Protein AF-A0A7W0EMK5-F1 (afdb_monomer_lite)

Radius of gyration: 26.64 Å; chains: 1; bounding box: 62×34×76 Å

Sequence (129 aa):
MHQTPATTQVISRSYLSGLVIKCGLLFAGGLILTGLILYFTSHQPLGPSYQESFSRLSQFKEELLTKSIIIYCLLTTMILVGVIFITMIYSHRVVGPLVGIKRVVKAIASGDLSQKARLRKKDAIKPMA

pLDDT: mean 70.45, std 12.2, range [38.62, 90.44]

Secondary structure (DSSP, 8-state):
----------S-HHHHHHHHHHHHHHHHHHHHHHHHHHHHHT-PPPPS-HHHHHHHHHHHHHHHHHHHHHHHHHHHHHHHHHHHHHHHHHHHHHHHHHHHHHHHHHHHHTT---------TT-TTGGG-

Foldseek 3Di:
DDDDPDDPPQFDPVLVVVLVVQLVVLVVVLVVVLVVLCVVVVPDDQDDDDVVNVVVVVVCVVVVVVSVVVSVVVSVVSSVVSVVVSCVVSVVLAVVLVVLVVVQVVCVVVVNPVDDRDDDPSRRRVVVD

Structure (mmCIF, N/CA/C/O backbone):
data_AF-A0A7W0EMK5-F1
#
_entry.id   AF-A0A7W0EMK5-F1
#
loop_
_atom_site.group_PDB
_atom_site.id
_atom_site.type_symbol
_atom_site.label_atom_id
_atom_site.label_alt_id
_atom_site.label_comp_id
_atom_site.label_asym_id
_atom_site.label_entity_id
_atom_site.label_seq_id
_atom_site.pdbx_PDB_ins_code
_atom_site.Cartn_x
_atom_site.Cartn_y
_atom_site.Cartn_z
_atom_site.occupancy
_atom_site.B_iso_or_equiv
_atom_site.auth_seq_id
_atom_site.auth_comp_id
_atom_site.auth_asym_id
_atom_site.auth_atom_id
_atom_site.pdbx_PDB_model_num
ATOM 1 N N . MET A 1 1 ? -3.618 26.343 34.088 1.00 38.62 1 MET A N 1
ATOM 2 C CA . MET A 1 1 ? -3.844 24.881 34.040 1.00 38.62 1 MET A CA 1
ATOM 3 C C . MET A 1 1 ? -4.200 24.533 32.597 1.00 38.62 1 MET A C 1
ATOM 5 O O . MET A 1 1 ? -5.332 24.731 32.184 1.00 38.62 1 MET A O 1
ATOM 9 N N . HIS A 1 2 ? -3.192 24.206 31.783 1.00 40.41 2 HIS A N 1
ATOM 10 C CA . HIS A 1 2 ? -3.325 24.027 30.332 1.00 40.41 2 HIS A CA 1
ATOM 11 C C . HIS A 1 2 ? -3.953 22.656 30.045 1.00 40.41 2 HIS A C 1
ATOM 13 O O . HIS A 1 2 ? -3.288 21.634 30.184 1.00 40.41 2 HIS A O 1
ATOM 19 N N . GLN A 1 3 ? -5.235 22.624 29.678 1.00 43.66 3 GLN A N 1
ATOM 20 C CA . GLN A 1 3 ? -5.859 21.427 29.119 1.00 43.66 3 GLN A CA 1
ATOM 21 C C . GLN A 1 3 ? -5.438 21.325 27.651 1.00 43.66 3 GLN A C 1
ATOM 23 O O . GLN A 1 3 ? -5.841 22.132 26.815 1.00 43.66 3 GLN A O 1
ATOM 28 N N . THR A 1 4 ? -4.563 20.373 27.345 1.00 46.06 4 THR A N 1
ATOM 29 C CA . THR A 1 4 ? -4.241 19.990 25.971 1.00 46.06 4 THR A CA 1
ATOM 30 C C . THR A 1 4 ? -5.455 19.281 25.358 1.00 46.06 4 THR A C 1
ATOM 32 O O . THR A 1 4 ? -6.003 18.371 25.983 1.00 46.06 4 THR A O 1
ATOM 35 N N . PRO A 1 5 ? -5.918 19.674 24.157 1.00 45.03 5 PRO A N 1
ATOM 36 C CA . PRO A 1 5 ? -7.063 19.034 23.524 1.00 45.03 5 PRO A CA 1
ATOM 37 C C . PRO A 1 5 ? -6.708 17.584 23.183 1.00 45.03 5 PRO A C 1
ATOM 39 O O . PRO A 1 5 ? -5.796 17.316 22.396 1.00 45.03 5 PRO A O 1
ATOM 42 N N . ALA A 1 6 ? -7.420 16.642 23.802 1.00 46.69 6 ALA A N 1
ATOM 43 C CA . ALA A 1 6 ? -7.307 15.223 23.510 1.00 46.69 6 ALA A CA 1
ATOM 44 C C . ALA A 1 6 ? -7.736 14.990 22.056 1.00 46.69 6 ALA A C 1
ATOM 46 O O . ALA A 1 6 ? -8.912 15.074 21.709 1.00 46.69 6 ALA A O 1
ATOM 47 N N . THR A 1 7 ? -6.763 14.736 21.188 1.00 49.69 7 THR A N 1
ATOM 48 C CA . THR A 1 7 ? -7.007 14.370 19.796 1.00 49.69 7 THR A CA 1
ATOM 49 C C . THR A 1 7 ? -7.667 12.995 19.773 1.00 49.69 7 THR A C 1
ATOM 51 O O . THR A 1 7 ? -7.038 11.970 20.030 1.00 49.69 7 THR A O 1
ATOM 54 N N . THR A 1 8 ? -8.966 12.975 19.493 1.00 50.78 8 THR A N 1
ATOM 55 C CA . THR A 1 8 ? -9.819 11.785 19.415 1.00 50.78 8 THR A CA 1
ATOM 56 C C . THR A 1 8 ? -9.412 10.922 18.211 1.00 50.78 8 THR A C 1
ATOM 58 O O . THR A 1 8 ? -10.047 10.933 17.160 1.00 50.78 8 THR A O 1
ATOM 61 N N . GLN A 1 9 ? -8.302 10.184 18.314 1.00 54.47 9 GLN A N 1
ATOM 62 C CA . GLN A 1 9 ? -7.873 9.243 17.275 1.00 54.47 9 GLN A CA 1
ATOM 63 C C . GLN A 1 9 ? -8.662 7.931 17.383 1.00 54.47 9 GLN A C 1
ATOM 65 O O . GLN A 1 9 ? -8.276 6.994 18.074 1.00 54.47 9 GLN A O 1
ATOM 70 N N . VAL A 1 10 ? -9.774 7.875 16.648 1.00 59.19 10 VAL A N 1
ATOM 71 C CA . VAL A 1 10 ? -10.688 6.720 16.519 1.00 59.19 10 VAL A CA 1
ATOM 72 C C . VAL A 1 10 ? -10.035 5.519 15.807 1.00 59.19 10 VAL A C 1
ATOM 74 O O . VAL A 1 10 ? -10.437 4.373 15.999 1.00 59.19 10 VAL A O 1
ATOM 77 N N . ILE A 1 11 ? -9.001 5.760 14.994 1.00 60.72 11 ILE A N 1
ATOM 78 C CA . ILE A 1 11 ? -8.306 4.738 14.200 1.00 60.72 11 ILE A CA 1
ATOM 79 C C . ILE A 1 11 ? -6.905 4.519 14.776 1.00 60.72 11 ILE A C 1
ATOM 81 O O . ILE A 1 11 ? -6.112 5.453 14.879 1.00 60.72 11 ILE A O 1
ATOM 85 N N . SER A 1 12 ? -6.578 3.274 15.133 1.00 61.69 12 SER A N 1
ATOM 86 C CA . SER A 1 12 ? -5.279 2.942 15.732 1.00 61.69 12 SER A CA 1
ATOM 87 C C . SER A 1 12 ? -4.092 3.246 14.796 1.00 61.69 12 SER A C 1
ATOM 89 O O . SER A 1 12 ? -4.042 2.803 13.649 1.00 61.69 12 SER A O 1
ATOM 91 N N . ARG A 1 13 ? -3.067 3.953 15.297 1.00 58.53 13 ARG A N 1
ATOM 92 C CA . ARG A 1 13 ? -1.836 4.271 14.536 1.00 58.53 13 ARG A CA 1
ATOM 93 C C . ARG A 1 13 ? -1.115 3.036 13.981 1.00 58.53 13 ARG A C 1
ATOM 95 O O . ARG A 1 13 ? -0.530 3.110 12.906 1.00 58.53 13 ARG A O 1
ATOM 102 N N . SER A 1 14 ? -1.191 1.903 14.680 1.00 62.56 14 SER A N 1
ATOM 103 C CA . SER A 1 14 ? -0.624 0.618 14.235 1.00 62.56 14 SER A CA 1
ATOM 104 C C . SER A 1 14 ? -1.316 0.063 12.978 1.00 62.56 14 SER A C 1
ATOM 106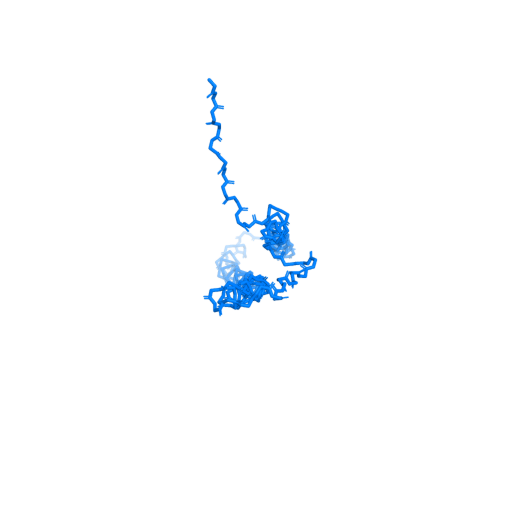 O O . SER A 1 14 ? -0.696 -0.628 12.170 1.00 62.56 14 SER A O 1
ATOM 108 N N . TYR A 1 15 ? -2.592 0.400 12.774 1.00 64.94 15 TYR A N 1
ATOM 109 C CA . TYR A 1 15 ? -3.337 0.033 11.575 1.00 64.94 15 TYR A CA 1
ATOM 110 C C . TYR A 1 15 ? -2.923 0.882 10.370 1.00 64.94 15 TYR A C 1
ATOM 112 O O . TYR A 1 15 ? -2.694 0.347 9.282 1.00 64.94 15 TYR A O 1
ATOM 120 N N . LEU A 1 16 ? -2.771 2.192 10.589 1.00 64.94 16 LEU A N 1
ATOM 121 C CA . LEU A 1 16 ? -2.331 3.133 9.564 1.00 64.94 16 LEU A CA 1
ATOM 122 C C . LEU A 1 16 ? -0.891 2.837 9.123 1.00 64.94 16 LEU A C 1
ATOM 124 O O . LEU A 1 16 ? -0.620 2.776 7.929 1.00 64.94 16 LEU A O 1
ATOM 128 N N . SER A 1 17 ? 0.019 2.562 10.066 1.00 66.06 17 SER A N 1
ATOM 129 C CA . SER A 1 17 ? 1.404 2.209 9.734 1.00 66.06 17 SER A CA 1
ATOM 130 C C . SER A 1 17 ? 1.489 0.902 8.944 1.00 66.06 17 SER A C 1
ATOM 132 O O . SER A 1 17 ? 2.209 0.838 7.954 1.00 66.06 17 SER A O 1
ATOM 134 N N . GLY A 1 18 ? 0.693 -0.116 9.290 1.00 72.38 18 GLY A N 1
ATOM 135 C CA . GLY A 1 18 ? 0.629 -1.361 8.521 1.00 72.38 18 GLY A CA 1
ATOM 136 C C . GLY A 1 18 ? 0.076 -1.190 7.099 1.00 72.38 18 GLY A C 1
ATOM 137 O O . GLY A 1 18 ? 0.488 -1.923 6.201 1.00 72.38 18 GLY A O 1
ATOM 138 N N . LEU A 1 19 ? -0.849 -0.245 6.884 1.00 72.00 19 LEU A N 1
ATOM 139 C CA . LEU A 1 19 ? -1.346 0.114 5.550 1.00 72.00 19 LEU A CA 1
ATOM 140 C C . LEU A 1 19 ? -0.252 0.799 4.730 1.00 72.00 19 LEU A C 1
ATOM 142 O O . LEU A 1 19 ? 0.063 0.356 3.630 1.00 72.00 19 LEU A O 1
ATOM 146 N N . VAL A 1 20 ? 0.348 1.848 5.299 1.00 75.44 20 VAL A N 1
ATOM 147 C CA . VAL A 1 20 ? 1.381 2.656 4.642 1.00 75.44 20 VAL A CA 1
ATOM 148 C C . VAL A 1 20 ? 2.589 1.800 4.273 1.00 75.44 20 VAL A C 1
ATOM 150 O O . VAL A 1 20 ? 3.068 1.898 3.149 1.00 75.44 20 VAL A O 1
ATOM 153 N N . ILE A 1 21 ? 3.028 0.901 5.161 1.00 79.75 21 ILE A N 1
ATOM 154 C CA . ILE A 1 21 ? 4.142 -0.014 4.880 1.00 79.75 21 ILE A CA 1
ATOM 155 C C . ILE A 1 21 ? 3.813 -0.926 3.696 1.00 79.75 21 ILE A C 1
ATOM 157 O O . ILE A 1 21 ? 4.638 -1.056 2.802 1.00 79.75 21 ILE A O 1
ATOM 161 N N . LYS A 1 22 ? 2.617 -1.530 3.639 1.00 79.25 22 LYS A N 1
ATOM 162 C CA . LYS A 1 22 ? 2.233 -2.419 2.526 1.00 79.25 22 LYS A CA 1
ATOM 163 C C . LYS A 1 22 ? 2.083 -1.674 1.205 1.00 79.25 22 LYS A C 1
ATOM 165 O O . LYS A 1 22 ? 2.536 -2.184 0.187 1.00 79.25 22 LYS A O 1
ATOM 170 N N . CYS A 1 23 ? 1.488 -0.480 1.220 1.00 78.69 23 CYS A N 1
ATOM 171 C CA . CYS A 1 23 ? 1.414 0.377 0.036 1.00 78.69 23 CYS A CA 1
ATOM 172 C C . CYS A 1 23 ? 2.817 0.774 -0.441 1.00 78.69 23 CYS A C 1
ATOM 174 O O . CYS A 1 23 ? 3.108 0.668 -1.628 1.00 78.69 23 CYS A O 1
ATOM 176 N N . GLY A 1 24 ? 3.699 1.161 0.485 1.00 81.19 24 GLY A N 1
ATOM 177 C CA . GLY A 1 24 ? 5.091 1.490 0.187 1.00 81.19 24 GLY A CA 1
ATOM 178 C C . GLY A 1 24 ? 5.863 0.304 -0.390 1.00 81.19 24 GLY A C 1
ATOM 179 O O . GLY A 1 24 ? 6.572 0.465 -1.374 1.00 81.19 24 GLY A O 1
ATOM 180 N N . LEU A 1 25 ? 5.672 -0.900 0.157 1.00 84.38 25 LEU A N 1
ATOM 181 C CA . LEU A 1 25 ? 6.292 -2.132 -0.343 1.00 84.38 25 LEU A CA 1
ATOM 182 C C . LEU A 1 25 ? 5.808 -2.491 -1.750 1.00 84.38 25 LEU A C 1
ATOM 184 O O . LEU A 1 25 ? 6.611 -2.880 -2.593 1.00 84.38 25 LEU A O 1
ATOM 188 N N . LEU A 1 26 ? 4.510 -2.327 -2.015 1.00 83.50 26 LEU A N 1
ATOM 189 C CA . LEU A 1 26 ? 3.932 -2.561 -3.336 1.00 83.50 26 LEU A CA 1
ATOM 190 C C . LEU A 1 26 ? 4.488 -1.570 -4.366 1.00 83.50 26 LEU A C 1
ATOM 192 O O . LEU A 1 26 ? 4.857 -1.965 -5.470 1.00 83.50 26 LEU A O 1
ATOM 196 N N . PHE A 1 27 ? 4.617 -0.301 -3.977 1.00 81.25 27 PHE A N 1
ATOM 197 C CA . PHE A 1 27 ? 5.189 0.743 -4.821 1.00 81.25 27 PHE A CA 1
ATOM 198 C C . PHE A 1 27 ? 6.684 0.516 -5.094 1.00 81.25 27 PHE A C 1
ATOM 200 O O . PHE A 1 27 ? 7.125 0.582 -6.240 1.00 81.25 27 PHE A O 1
ATOM 207 N N . ALA A 1 28 ? 7.457 0.174 -4.059 1.00 85.38 28 ALA A N 1
ATOM 208 C CA . ALA A 1 28 ? 8.873 -0.162 -4.182 1.00 85.38 28 ALA A CA 1
ATOM 209 C C . ALA A 1 28 ? 9.090 -1.397 -5.072 1.00 85.38 28 ALA A C 1
ATOM 211 O O . ALA A 1 28 ? 9.961 -1.381 -5.939 1.00 85.38 28 ALA A O 1
ATOM 212 N N . GLY A 1 29 ? 8.262 -2.436 -4.917 1.00 84.75 29 GLY A N 1
ATOM 213 C CA . GLY A 1 29 ? 8.294 -3.623 -5.771 1.00 84.75 29 GLY A CA 1
ATOM 214 C C . GLY A 1 29 ? 8.025 -3.295 -7.241 1.00 84.75 29 GLY A C 1
ATOM 215 O O . GLY A 1 29 ? 8.760 -3.754 -8.111 1.00 84.75 29 GLY A O 1
ATOM 216 N N . GLY A 1 30 ? 7.034 -2.440 -7.517 1.00 82.00 30 GLY A N 1
ATOM 217 C CA . GLY A 1 30 ? 6.747 -1.964 -8.872 1.00 82.00 30 GLY A CA 1
ATOM 218 C C . GLY A 1 30 ? 7.910 -1.183 -9.496 1.00 82.00 30 GLY A C 1
ATOM 219 O O . GLY A 1 30 ? 8.270 -1.428 -10.648 1.00 82.00 30 GLY A O 1
ATOM 220 N N . LEU A 1 31 ? 8.548 -0.288 -8.733 1.00 81.62 31 LEU A N 1
ATOM 221 C CA . LEU A 1 31 ? 9.723 0.464 -9.192 1.00 81.62 31 LEU A CA 1
ATOM 222 C C . LEU A 1 31 ? 10.902 -0.454 -9.527 1.00 81.62 31 LEU A C 1
ATOM 224 O O . LEU A 1 31 ? 11.494 -0.322 -10.596 1.00 81.62 31 LEU A O 1
ATOM 228 N N . ILE A 1 32 ? 11.212 -1.405 -8.642 1.00 85.81 32 ILE A N 1
ATOM 229 C CA . ILE A 1 32 ? 12.299 -2.372 -8.848 1.00 85.81 32 ILE A CA 1
ATOM 230 C C . ILE A 1 32 ? 12.025 -3.224 -10.089 1.00 85.81 32 ILE A C 1
ATOM 232 O O . ILE A 1 32 ? 12.908 -3.381 -10.930 1.00 85.81 32 ILE A O 1
ATOM 236 N N . LEU A 1 33 ? 10.797 -3.728 -10.235 1.00 83.06 33 LEU A N 1
ATOM 237 C CA . LEU A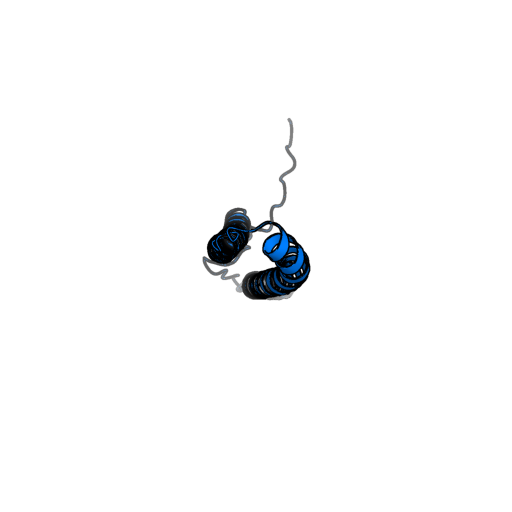 1 33 ? 10.399 -4.536 -11.385 1.00 83.06 33 LEU A CA 1
ATOM 238 C C . LEU A 1 33 ? 10.532 -3.749 -12.696 1.00 83.06 33 LEU A C 1
ATOM 240 O O . LEU A 1 33 ? 11.083 -4.256 -13.668 1.00 83.06 33 LEU A O 1
ATOM 244 N N . THR A 1 34 ? 10.090 -2.490 -12.707 1.00 75.31 34 THR A N 1
ATOM 245 C CA . THR A 1 34 ? 10.198 -1.606 -13.879 1.00 75.31 34 THR A CA 1
ATOM 246 C C . THR A 1 34 ? 11.655 -1.335 -14.243 1.00 75.31 34 THR A C 1
ATOM 248 O O . THR A 1 34 ? 12.029 -1.444 -15.409 1.00 75.31 34 THR A O 1
ATOM 251 N N . GLY A 1 35 ? 12.492 -1.031 -13.246 1.00 78.12 35 GLY A N 1
ATOM 252 C CA . GLY A 1 35 ? 13.926 -0.820 -13.439 1.00 78.12 35 GLY A CA 1
ATOM 253 C C . GLY A 1 35 ? 14.631 -2.059 -13.992 1.00 78.12 35 GLY A C 1
ATOM 254 O O . GLY A 1 35 ? 15.434 -1.942 -14.913 1.00 78.12 35 GLY A O 1
ATOM 255 N N . LEU A 1 36 ? 14.279 -3.251 -13.498 1.00 82.50 36 LEU A N 1
ATOM 256 C CA . LEU A 1 36 ? 14.783 -4.529 -14.010 1.00 82.50 36 LEU A CA 1
ATOM 257 C C . LEU A 1 36 ? 14.387 -4.756 -15.469 1.00 82.50 36 LEU A C 1
ATOM 259 O O . LEU A 1 36 ? 15.243 -5.080 -16.290 1.00 82.50 36 LEU A O 1
ATOM 263 N N . ILE A 1 37 ? 13.112 -4.563 -15.813 1.00 78.88 37 ILE A N 1
ATOM 264 C CA . ILE A 1 37 ? 12.639 -4.769 -17.187 1.00 78.88 37 ILE A CA 1
ATOM 265 C C . ILE A 1 37 ? 13.332 -3.795 -18.152 1.00 78.88 37 ILE A C 1
ATOM 267 O O . ILE A 1 37 ? 13.749 -4.205 -19.239 1.00 78.88 37 ILE A O 1
ATOM 271 N N . LEU A 1 38 ? 13.514 -2.531 -17.753 1.00 73.88 38 LEU A N 1
ATOM 272 C CA . LEU A 1 38 ? 14.275 -1.556 -18.538 1.00 73.88 38 LEU A CA 1
ATOM 273 C C . LEU A 1 38 ? 15.741 -1.965 -18.691 1.00 73.88 38 LEU A C 1
ATOM 275 O O . LEU A 1 38 ? 16.258 -1.939 -19.804 1.00 73.88 38 LEU A O 1
ATOM 279 N N . TYR A 1 39 ? 16.394 -2.396 -17.611 1.00 77.06 39 TYR A N 1
ATOM 280 C CA . TYR A 1 39 ? 17.785 -2.846 -17.643 1.00 77.06 39 TYR A CA 1
ATOM 281 C C . TYR A 1 39 ? 17.999 -4.013 -18.618 1.00 77.06 39 TYR A C 1
ATOM 283 O O . TYR A 1 39 ? 18.914 -3.968 -19.441 1.00 77.06 39 TYR A O 1
ATOM 291 N N . PHE A 1 40 ? 17.127 -5.026 -18.576 1.00 76.81 40 PHE A N 1
ATOM 292 C CA . PHE A 1 40 ? 17.192 -6.161 -19.501 1.00 76.81 40 PHE A CA 1
ATOM 293 C C . PHE A 1 40 ? 16.874 -5.763 -20.944 1.00 76.81 40 PHE A C 1
ATOM 295 O O . PHE A 1 40 ? 17.494 -6.274 -21.873 1.00 76.81 40 PHE A O 1
ATOM 302 N N . THR A 1 41 ? 15.940 -4.833 -21.146 1.00 70.00 41 THR A N 1
ATOM 303 C CA . THR A 1 41 ? 15.582 -4.353 -22.490 1.00 70.00 41 THR A CA 1
ATOM 304 C C . THR A 1 41 ? 16.691 -3.494 -23.101 1.00 70.00 41 THR A C 1
ATOM 306 O O . THR A 1 41 ? 16.874 -3.508 -24.315 1.00 70.00 41 THR A O 1
ATOM 309 N N . SER A 1 42 ? 17.465 -2.776 -22.281 1.00 67.56 42 SER A N 1
ATOM 310 C CA . SER A 1 42 ? 18.486 -1.836 -22.756 1.00 67.56 42 SER A CA 1
ATOM 311 C C . SER A 1 42 ? 19.799 -2.489 -23.212 1.00 67.56 42 SER A C 1
ATOM 313 O O . SER A 1 42 ? 20.670 -1.790 -23.721 1.00 67.56 42 SER A O 1
ATOM 315 N N . HIS A 1 43 ? 19.963 -3.804 -23.049 1.00 58.38 43 HIS A N 1
ATOM 316 C CA . HIS A 1 43 ? 21.217 -4.526 -23.303 1.00 58.38 43 HIS A CA 1
ATOM 317 C C . HIS A 1 43 ? 21.442 -4.936 -24.774 1.00 58.38 43 HIS A C 1
ATOM 319 O O . HIS A 1 43 ? 22.114 -5.931 -25.044 1.00 58.38 43 HIS A O 1
ATOM 325 N N . GLN A 1 44 ? 20.891 -4.198 -25.743 1.00 55.97 44 GLN A N 1
ATOM 326 C CA . GLN A 1 44 ? 21.157 -4.467 -27.160 1.00 55.97 44 GLN A CA 1
ATOM 327 C C . GLN A 1 44 ? 22.330 -3.610 -27.666 1.00 55.97 44 GLN A C 1
ATOM 329 O O . GLN A 1 44 ? 22.255 -2.382 -27.585 1.00 55.97 44 GLN A O 1
ATOM 334 N N . PRO A 1 45 ? 23.420 -4.222 -28.170 1.00 55.50 45 PRO A N 1
ATOM 335 C CA . PRO A 1 45 ? 24.589 -3.489 -28.640 1.00 55.50 45 PRO A CA 1
ATOM 336 C C . PRO A 1 45 ? 24.233 -2.633 -29.863 1.00 55.50 45 PRO A C 1
ATOM 338 O O . PRO A 1 45 ? 23.686 -3.130 -30.848 1.00 55.50 45 PRO A O 1
ATOM 341 N N . LEU A 1 46 ? 24.557 -1.339 -29.796 1.00 51.75 46 LEU A N 1
ATOM 342 C CA . LEU A 1 46 ? 24.476 -0.423 -30.933 1.00 51.75 46 LEU A CA 1
ATOM 343 C C . LEU A 1 46 ? 25.492 -0.893 -31.988 1.00 51.75 46 LEU A C 1
ATOM 345 O O . LEU A 1 46 ? 26.681 -1.013 -31.695 1.00 51.75 46 LEU A O 1
ATOM 349 N N . GLY A 1 47 ? 25.005 -1.252 -33.177 1.00 51.69 47 GLY A N 1
ATOM 350 C CA . GLY A 1 47 ? 25.804 -1.872 -34.236 1.00 51.69 47 GLY A CA 1
ATOM 351 C C . GLY A 1 47 ? 26.961 -0.995 -34.751 1.00 51.69 47 GLY A C 1
ATOM 352 O O . GLY A 1 47 ? 26.969 0.217 -34.547 1.00 51.69 47 GLY A O 1
ATOM 353 N N . PRO A 1 48 ? 27.942 -1.591 -35.452 1.00 57.03 48 PRO A N 1
ATOM 354 C CA . PRO A 1 48 ? 29.231 -0.964 -35.764 1.00 57.03 48 PRO A CA 1
ATOM 355 C C . PRO A 1 48 ? 29.203 0.121 -36.860 1.00 57.03 48 PRO A C 1
ATOM 357 O O . PRO A 1 48 ? 30.259 0.655 -37.193 1.00 57.03 48 PRO A O 1
ATOM 360 N N . SER A 1 49 ? 28.047 0.465 -37.448 1.00 57.16 49 SER A N 1
ATOM 361 C CA . SER A 1 49 ? 27.970 1.349 -38.623 1.00 57.16 49 SER A CA 1
ATOM 362 C C . SER A 1 49 ? 26.945 2.495 -38.477 1.00 57.16 49 SER A C 1
ATOM 364 O O . SER A 1 49 ? 25.838 2.330 -37.957 1.00 57.16 49 SER A O 1
ATOM 366 N N . TYR A 1 50 ? 27.315 3.698 -38.941 1.00 55.50 50 TYR A N 1
ATOM 367 C CA . TYR A 1 50 ? 26.551 4.950 -38.755 1.00 55.50 50 TYR A CA 1
ATOM 368 C C . TYR A 1 50 ? 25.235 5.004 -39.566 1.00 55.50 50 TYR A C 1
ATOM 370 O O . TYR A 1 50 ? 24.256 5.599 -39.118 1.00 55.50 50 TYR A O 1
ATOM 378 N N . GLN A 1 51 ? 25.183 4.364 -40.743 1.00 54.41 51 GLN A N 1
ATOM 379 C CA . GLN A 1 51 ? 23.987 4.328 -41.605 1.00 54.41 51 GLN A CA 1
ATOM 380 C C . GLN A 1 51 ? 22.941 3.301 -41.140 1.00 54.41 51 GLN A C 1
ATOM 382 O O . GLN A 1 51 ? 21.740 3.589 -41.167 1.00 54.41 51 GLN A O 1
ATOM 387 N N . GLU A 1 52 ? 23.371 2.137 -40.639 1.00 57.91 52 GLU A N 1
ATOM 388 C CA . GLU A 1 52 ? 22.459 1.192 -39.979 1.00 57.91 52 GLU A CA 1
ATOM 389 C C . GLU A 1 52 ? 21.966 1.759 -38.648 1.00 57.91 52 GLU A C 1
ATOM 391 O O . GLU A 1 52 ? 20.814 1.552 -38.286 1.00 57.91 52 GLU A O 1
ATOM 396 N N . SER A 1 53 ? 22.787 2.552 -37.955 1.00 56.59 53 SER A N 1
ATOM 397 C CA . SER A 1 53 ? 22.381 3.223 -36.720 1.00 56.59 53 SER A CA 1
ATOM 398 C C . SER A 1 53 ? 21.234 4.211 -36.939 1.00 56.59 53 SER A C 1
ATOM 400 O O . SER A 1 53 ? 20.332 4.237 -36.117 1.00 56.59 53 SER A O 1
ATOM 402 N N . PHE A 1 54 ? 21.199 4.978 -38.037 1.00 61.59 54 PHE A N 1
ATOM 403 C CA . PHE A 1 54 ? 20.138 5.976 -38.273 1.00 61.59 54 PHE A CA 1
ATOM 404 C C . PHE A 1 54 ? 18.778 5.348 -38.629 1.00 61.59 54 PHE A C 1
ATOM 406 O O . PHE A 1 54 ? 17.740 5.781 -38.130 1.00 61.59 54 PHE A O 1
ATOM 413 N N . SER A 1 55 ? 18.784 4.293 -39.449 1.00 59.41 55 SER A N 1
ATOM 414 C CA . SER A 1 55 ? 17.581 3.519 -39.802 1.00 59.41 55 SER A CA 1
ATOM 415 C C . SER A 1 55 ? 17.100 2.629 -38.650 1.00 59.41 55 SER A C 1
ATOM 417 O O . SER A 1 55 ? 15.897 2.490 -38.431 1.00 59.41 55 SER A O 1
ATOM 419 N N . ARG A 1 56 ? 18.024 2.102 -37.836 1.00 59.03 56 ARG A N 1
ATOM 420 C CA . ARG A 1 56 ? 17.693 1.453 -36.565 1.00 59.03 56 ARG A CA 1
ATOM 421 C C . ARG A 1 56 ? 17.188 2.452 -35.539 1.00 59.03 56 ARG A C 1
ATOM 423 O O . ARG A 1 56 ? 16.325 2.058 -34.781 1.00 59.03 56 ARG A O 1
ATOM 430 N N . LEU A 1 57 ? 17.650 3.707 -35.504 1.00 60.59 57 LEU A N 1
ATOM 431 C CA . LEU A 1 57 ? 17.229 4.713 -34.515 1.00 60.59 57 LEU A CA 1
ATOM 432 C C . LEU A 1 57 ? 15.751 5.093 -34.666 1.00 60.59 57 LEU A C 1
ATOM 434 O O . LEU A 1 57 ? 15.064 5.268 -33.660 1.00 60.59 57 LEU A O 1
ATOM 438 N N . SER A 1 58 ? 15.252 5.203 -35.903 1.00 62.88 58 SER A N 1
ATOM 439 C CA . SER A 1 58 ? 13.830 5.468 -36.155 1.00 62.88 58 SER A CA 1
ATOM 440 C C . SER A 1 58 ? 12.955 4.276 -35.750 1.00 62.88 58 SER A C 1
ATOM 442 O O . SER A 1 58 ? 11.965 4.472 -35.049 1.00 62.88 58 SER A O 1
ATOM 444 N N . GLN A 1 59 ? 13.369 3.046 -36.076 1.00 62.91 59 GLN A N 1
ATOM 445 C CA . GLN A 1 59 ? 12.693 1.820 -35.625 1.00 62.91 59 GLN A CA 1
ATOM 446 C C . GLN A 1 59 ? 12.822 1.587 -34.112 1.00 62.91 59 GLN A C 1
ATOM 448 O O . GLN A 1 59 ? 11.865 1.162 -33.473 1.00 62.91 59 GLN A O 1
ATOM 453 N N . PHE A 1 60 ? 13.962 1.930 -33.509 1.00 62.50 60 PHE A N 1
ATOM 454 C CA . PHE A 1 60 ? 14.195 1.858 -32.067 1.00 62.50 60 PHE A CA 1
ATOM 455 C C . PHE A 1 60 ? 13.281 2.811 -31.324 1.00 62.50 60 PHE A C 1
ATOM 457 O O . PHE A 1 60 ? 12.844 2.484 -30.232 1.00 62.50 60 PHE A O 1
ATOM 464 N N . LYS A 1 61 ? 13.000 3.993 -31.881 1.00 63.19 61 LYS A N 1
ATOM 465 C CA . LYS A 1 61 ? 12.096 4.953 -31.248 1.00 63.19 61 LYS A CA 1
ATOM 466 C C . LYS A 1 61 ? 10.685 4.388 -31.152 1.00 63.19 61 LYS A C 1
ATOM 468 O O . LYS A 1 61 ? 10.081 4.480 -30.088 1.00 63.19 61 LYS A O 1
ATOM 473 N N . GLU A 1 62 ? 10.188 3.776 -32.224 1.00 68.06 62 GLU A N 1
ATOM 474 C CA . GLU A 1 62 ? 8.874 3.130 -32.204 1.00 68.06 62 GLU A CA 1
ATOM 475 C C . GLU A 1 62 ? 8.868 1.879 -31.323 1.00 68.06 62 GLU A C 1
ATOM 477 O O . GLU A 1 62 ? 8.005 1.763 -30.457 1.00 68.06 62 GLU A O 1
ATOM 482 N N . GLU A 1 63 ? 9.871 1.002 -31.427 1.00 69.88 63 GLU A N 1
ATOM 483 C CA . GLU A 1 63 ? 9.970 -0.169 -30.551 1.00 69.88 63 GLU A CA 1
ATOM 484 C C . GLU A 1 63 ? 10.113 0.207 -29.072 1.00 69.88 63 GLU A C 1
ATOM 486 O O . GLU A 1 63 ? 9.495 -0.428 -28.217 1.00 69.88 63 GLU A O 1
ATOM 491 N N . LEU A 1 64 ? 10.899 1.234 -28.743 1.00 69.50 64 LEU A N 1
ATOM 492 C CA . LEU A 1 64 ? 11.041 1.735 -27.377 1.00 69.50 64 LEU A CA 1
ATOM 493 C C . LEU A 1 64 ? 9.734 2.330 -26.881 1.00 69.50 64 LEU A C 1
ATOM 495 O O . LEU A 1 64 ? 9.389 2.091 -25.726 1.00 69.50 64 LEU A O 1
ATOM 499 N N . LEU A 1 65 ? 8.999 3.073 -27.713 1.00 72.56 65 LEU A N 1
ATOM 500 C CA . LEU A 1 65 ? 7.690 3.600 -27.337 1.00 72.56 65 LEU A CA 1
ATOM 501 C C . LEU A 1 65 ? 6.706 2.460 -27.076 1.00 72.56 65 LEU A C 1
ATOM 503 O O . LEU A 1 65 ? 6.099 2.432 -26.010 1.00 72.56 65 LEU A O 1
ATOM 507 N N . THR A 1 66 ? 6.598 1.478 -27.972 1.00 73.81 66 THR A N 1
ATOM 508 C CA . THR A 1 66 ? 5.695 0.335 -27.790 1.00 73.81 66 THR A CA 1
ATOM 509 C C . THR A 1 66 ? 6.077 -0.497 -26.565 1.00 73.81 66 THR A C 1
ATOM 511 O O . THR A 1 66 ? 5.219 -0.794 -25.733 1.00 73.81 66 THR A O 1
ATOM 514 N N . LYS A 1 67 ? 7.363 -0.827 -26.388 1.00 74.38 67 LYS A N 1
ATOM 515 C CA . LYS A 1 67 ? 7.851 -1.567 -25.212 1.00 74.38 67 LYS A CA 1
ATOM 516 C C . LYS A 1 67 ? 7.636 -0.771 -23.926 1.00 74.38 67 LYS A C 1
ATOM 518 O O . LYS A 1 67 ? 7.155 -1.335 -22.949 1.00 74.38 67 LYS A O 1
ATOM 523 N N . SER A 1 68 ? 7.912 0.533 -23.929 1.00 77.38 68 SER A N 1
ATOM 524 C CA . SER A 1 68 ? 7.672 1.400 -22.769 1.00 77.38 68 SER A CA 1
ATOM 525 C C . SER A 1 68 ? 6.190 1.449 -22.419 1.00 77.38 68 SER A C 1
ATOM 527 O O . SER A 1 68 ? 5.845 1.277 -21.256 1.00 77.38 68 SER A O 1
ATOM 529 N N . ILE A 1 69 ? 5.303 1.606 -23.406 1.00 81.50 69 ILE A N 1
ATOM 530 C CA . ILE A 1 69 ? 3.850 1.610 -23.190 1.00 81.50 69 ILE A CA 1
ATOM 531 C C . ILE A 1 69 ? 3.393 0.286 -22.573 1.00 81.50 69 ILE A C 1
ATOM 533 O O . ILE A 1 69 ? 2.625 0.307 -21.615 1.00 81.50 69 ILE A O 1
ATOM 537 N N . ILE A 1 70 ? 3.887 -0.858 -23.058 1.00 80.19 70 ILE A N 1
ATOM 538 C CA . ILE A 1 70 ? 3.548 -2.174 -22.495 1.00 80.19 70 ILE A CA 1
ATOM 539 C C . ILE A 1 70 ? 4.020 -2.286 -21.040 1.00 80.19 70 ILE A C 1
ATOM 541 O O 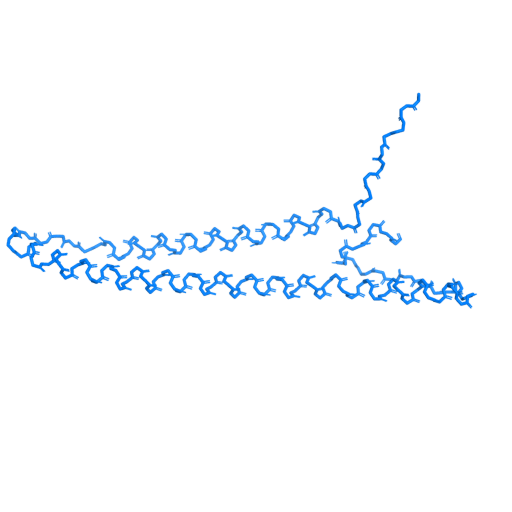. ILE A 1 70 ? 3.247 -2.707 -20.180 1.00 80.19 70 ILE A O 1
ATOM 545 N N . ILE A 1 71 ? 5.257 -1.873 -20.746 1.00 80.25 71 ILE A N 1
ATOM 546 C CA . ILE A 1 71 ? 5.822 -1.900 -19.388 1.00 80.25 71 ILE A CA 1
ATOM 547 C C . ILE A 1 71 ? 5.010 -1.002 -18.450 1.00 80.25 71 ILE A C 1
ATOM 549 O O . ILE A 1 71 ? 4.614 -1.440 -17.371 1.00 80.25 71 ILE A O 1
ATOM 553 N N . TYR A 1 72 ? 4.714 0.229 -18.873 1.00 81.31 72 TYR A N 1
ATOM 554 C CA . TYR A 1 72 ? 3.896 1.161 -18.102 1.00 81.31 72 TYR A CA 1
ATOM 555 C C . TYR A 1 72 ? 2.481 0.625 -17.891 1.00 81.31 72 TYR A C 1
ATOM 557 O O . TYR A 1 72 ? 1.979 0.670 -16.774 1.00 81.31 72 TYR A O 1
ATOM 565 N N . CYS A 1 73 ? 1.846 0.068 -18.921 1.00 82.50 73 CYS A N 1
ATOM 566 C CA . CYS A 1 73 ? 0.497 -0.477 -18.815 1.00 82.50 73 CYS A CA 1
ATOM 567 C C . CYS A 1 73 ? 0.443 -1.671 -17.849 1.00 82.50 73 CYS A C 1
ATOM 569 O O . CYS A 1 73 ? -0.458 -1.749 -17.009 1.00 82.50 73 CYS A O 1
ATOM 571 N N . LEU A 1 74 ? 1.429 -2.573 -17.919 1.00 81.31 74 LEU A N 1
ATOM 572 C CA . LEU A 1 74 ? 1.571 -3.701 -16.998 1.00 81.31 74 LEU A CA 1
ATOM 573 C C . LEU A 1 74 ? 1.752 -3.206 -15.556 1.00 81.31 74 LEU A C 1
ATOM 575 O O . LEU A 1 74 ? 1.053 -3.661 -14.649 1.00 81.31 74 LEU A O 1
ATOM 579 N N . LEU A 1 75 ? 2.652 -2.241 -15.355 1.00 80.56 75 LEU A N 1
ATOM 580 C CA . LEU A 1 75 ? 2.943 -1.662 -14.049 1.00 80.56 75 LEU A CA 1
ATOM 581 C C . LEU A 1 75 ? 1.711 -0.983 -13.450 1.00 80.56 75 LEU A C 1
ATOM 583 O O . LEU A 1 75 ? 1.333 -1.272 -12.315 1.00 80.56 75 LEU A O 1
ATOM 587 N N . THR A 1 76 ? 1.064 -0.107 -14.219 1.00 80.88 76 THR A N 1
ATOM 588 C CA . THR A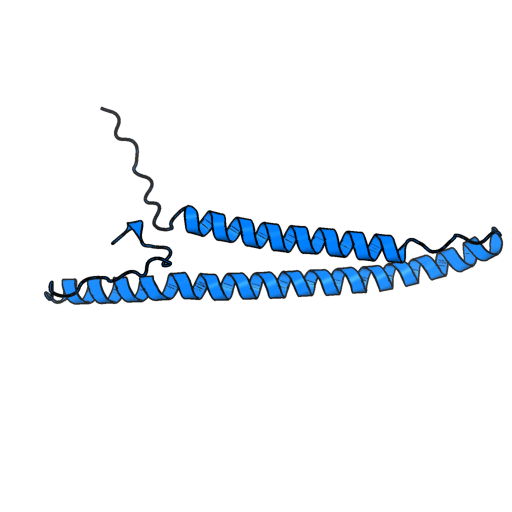 1 76 ? -0.142 0.602 -13.792 1.00 80.88 76 THR A CA 1
ATOM 589 C C . THR A 1 76 ? -1.228 -0.389 -13.409 1.00 80.88 76 THR A C 1
ATOM 591 O O . THR A 1 76 ? -1.807 -0.247 -12.338 1.00 80.88 76 THR A O 1
ATOM 594 N N . THR A 1 77 ? -1.452 -1.430 -14.214 1.00 83.19 77 THR A N 1
ATOM 595 C CA . THR A 1 77 ? -2.434 -2.481 -13.911 1.00 83.19 77 THR A CA 1
ATOM 596 C C . THR A 1 77 ? -2.098 -3.201 -12.604 1.00 83.19 77 THR A C 1
ATOM 598 O O . THR A 1 77 ? -2.970 -3.367 -11.751 1.00 83.19 77 THR A O 1
ATOM 601 N N . MET A 1 78 ? -0.833 -3.576 -12.398 1.00 82.00 78 MET A N 1
ATOM 602 C CA . MET A 1 78 ? -0.388 -4.258 -11.180 1.00 82.00 78 MET A CA 1
ATOM 603 C C . MET A 1 78 ? -0.587 -3.388 -9.929 1.00 82.00 78 MET A C 1
ATOM 605 O O . MET A 1 78 ? -1.072 -3.871 -8.903 1.00 82.00 78 MET A O 1
ATOM 609 N N . ILE A 1 79 ? -0.272 -2.091 -10.024 1.00 83.50 79 ILE A N 1
ATOM 610 C CA . ILE A 1 79 ? -0.498 -1.119 -8.948 1.00 83.50 79 ILE A CA 1
ATOM 611 C C . ILE A 1 79 ? -1.995 -0.981 -8.661 1.00 83.50 79 ILE A C 1
ATOM 613 O O . ILE A 1 79 ? -2.398 -1.035 -7.500 1.00 83.50 79 ILE A O 1
ATOM 617 N N . LEU A 1 80 ? -2.824 -0.847 -9.698 1.00 84.94 80 LEU A N 1
ATOM 618 C CA . LEU A 1 80 ? -4.272 -0.668 -9.569 1.00 84.94 80 LEU A CA 1
ATOM 619 C C . LEU A 1 80 ? -4.917 -1.861 -8.856 1.00 84.94 80 LEU A C 1
ATOM 621 O O . LEU A 1 80 ? -5.641 -1.682 -7.877 1.00 84.94 80 LEU A O 1
ATOM 625 N N . VAL A 1 81 ? -4.579 -3.082 -9.279 1.00 82.81 81 VAL A N 1
ATOM 626 C CA . VAL A 1 81 ? -5.032 -4.321 -8.628 1.00 82.81 81 VAL A CA 1
ATOM 627 C C . VAL A 1 81 ? -4.561 -4.374 -7.176 1.00 82.81 81 VAL A C 1
ATOM 629 O O . VAL A 1 81 ? -5.349 -4.678 -6.280 1.00 82.81 81 VAL A O 1
ATOM 632 N N . GLY A 1 82 ? -3.301 -4.019 -6.918 1.00 82.88 82 GLY A N 1
ATOM 633 C CA . GLY A 1 82 ? -2.741 -3.946 -5.572 1.00 82.88 82 GLY A CA 1
ATOM 634 C C . GLY A 1 82 ? -3.511 -3.003 -4.648 1.00 82.88 82 GLY A C 1
ATOM 635 O O . GLY A 1 82 ? -3.874 -3.375 -3.530 1.00 82.88 82 GLY A O 1
ATOM 636 N N . VAL A 1 83 ? -3.813 -1.796 -5.130 1.00 83.62 83 VAL A N 1
ATOM 637 C CA . VAL A 1 83 ? -4.586 -0.789 -4.393 1.00 83.62 83 VAL A CA 1
ATOM 638 C C . VAL A 1 83 ? -6.010 -1.276 -4.128 1.00 83.62 83 VAL A C 1
ATOM 640 O O . VAL A 1 83 ? -6.484 -1.167 -2.995 1.00 83.62 83 VAL A O 1
ATOM 643 N N . ILE A 1 84 ? -6.684 -1.866 -5.119 1.00 82.31 84 ILE A N 1
ATOM 644 C CA . ILE A 1 84 ? -8.028 -2.440 -4.945 1.00 82.31 84 ILE A CA 1
ATOM 645 C C . ILE A 1 84 ? -8.008 -3.534 -3.871 1.00 82.31 84 ILE A C 1
ATOM 647 O O . ILE A 1 84 ? -8.838 -3.542 -2.964 1.00 82.31 84 ILE A O 1
ATOM 651 N N . PHE A 1 85 ? -7.027 -4.434 -3.913 1.00 80.06 85 PHE A N 1
ATOM 652 C CA . PHE A 1 85 ? -6.946 -5.542 -2.966 1.00 80.06 85 PHE A CA 1
ATOM 653 C C . PHE A 1 85 ? -6.698 -5.058 -1.531 1.00 80.06 85 PHE A C 1
ATOM 655 O O . PHE A 1 85 ? -7.345 -5.504 -0.579 1.00 80.06 85 PHE A O 1
ATOM 662 N N . ILE A 1 86 ? -5.790 -4.091 -1.372 1.00 78.75 86 ILE A N 1
ATOM 663 C CA . ILE A 1 86 ? -5.503 -3.466 -0.080 1.00 78.75 86 ILE A CA 1
ATOM 664 C C . ILE A 1 86 ? -6.748 -2.748 0.447 1.00 78.75 86 ILE A C 1
ATOM 666 O O . ILE A 1 86 ? -7.148 -2.982 1.588 1.00 78.75 86 ILE A O 1
ATOM 670 N N . THR A 1 87 ? -7.387 -1.908 -0.368 1.00 78.38 87 THR A N 1
ATOM 671 C CA . THR A 1 87 ? -8.580 -1.152 0.042 1.00 78.38 87 THR A CA 1
ATOM 672 C C . THR A 1 87 ? -9.743 -2.071 0.397 1.00 78.38 87 THR A C 1
ATOM 674 O O . THR A 1 87 ? -10.388 -1.841 1.417 1.00 78.38 87 THR A O 1
ATOM 677 N N . MET A 1 88 ? -9.962 -3.159 -0.342 1.00 77.38 88 MET A N 1
ATOM 678 C CA . MET A 1 88 ? -10.990 -4.158 -0.039 1.00 77.38 88 MET A CA 1
ATOM 679 C C . MET A 1 88 ? -10.753 -4.825 1.324 1.00 77.38 88 MET A C 1
ATOM 681 O O . MET A 1 88 ? -11.643 -4.830 2.179 1.00 77.38 88 MET A O 1
ATOM 685 N N . ILE A 1 89 ? -9.541 -5.335 1.577 1.00 71.69 89 ILE A N 1
ATOM 686 C CA . ILE A 1 89 ? -9.202 -5.984 2.857 1.00 71.69 89 ILE A CA 1
ATOM 687 C C . ILE A 1 89 ? -9.355 -5.006 4.025 1.00 71.69 89 ILE A C 1
ATOM 689 O O . ILE A 1 89 ? -9.859 -5.371 5.092 1.00 71.69 89 ILE A O 1
ATOM 693 N N . TYR A 1 90 ? -8.900 -3.769 3.839 1.00 69.25 90 TYR A N 1
ATOM 694 C CA . TYR A 1 90 ? -8.939 -2.752 4.882 1.00 69.25 90 TYR A CA 1
ATOM 695 C C . TYR A 1 90 ? -10.367 -2.248 5.124 1.00 69.25 90 TYR A C 1
ATOM 697 O O . TYR A 1 90 ? -10.770 -2.107 6.277 1.00 69.25 90 TYR A O 1
ATOM 705 N N . SER A 1 91 ? -11.172 -2.073 4.077 1.00 72.44 91 SER A N 1
ATOM 706 C CA . SER A 1 91 ? -12.583 -1.690 4.193 1.00 72.44 91 SER A CA 1
ATOM 707 C C . SER A 1 91 ? -13.367 -2.713 5.023 1.00 72.44 91 SER A C 1
ATOM 709 O O . SER A 1 91 ? -13.990 -2.360 6.027 1.00 72.44 91 SER A O 1
ATOM 711 N N . HIS A 1 92 ? -13.226 -4.010 4.725 1.00 69.06 92 HIS A N 1
ATOM 712 C CA . HIS A 1 92 ? -13.908 -5.066 5.485 1.00 69.06 92 HIS A CA 1
ATOM 713 C C . HIS A 1 92 ? -13.506 -5.117 6.966 1.00 69.06 92 HIS A C 1
ATOM 715 O O . HIS A 1 92 ? -14.347 -5.387 7.827 1.00 69.06 92 HIS A O 1
ATOM 721 N N . ARG A 1 93 ? -12.238 -4.829 7.286 1.00 66.12 93 ARG A N 1
ATOM 722 C CA . ARG A 1 93 ? -11.740 -4.815 8.672 1.00 66.12 93 ARG A CA 1
ATOM 723 C C . ARG A 1 93 ? -12.192 -3.607 9.489 1.00 66.12 93 ARG A C 1
ATOM 725 O O . ARG A 1 93 ? -12.118 -3.664 10.714 1.00 66.12 93 ARG A O 1
ATOM 732 N N . VAL A 1 94 ? -12.659 -2.540 8.843 1.00 68.94 94 VAL A N 1
ATOM 733 C CA . VAL A 1 94 ? -13.217 -1.357 9.516 1.00 68.94 94 VAL A CA 1
ATOM 734 C C . VAL A 1 94 ? -14.732 -1.475 9.657 1.00 68.94 94 VAL A C 1
ATOM 736 O O . VAL A 1 94 ? -15.265 -1.204 10.729 1.00 68.94 94 VAL A O 1
ATOM 739 N N . VAL A 1 95 ? -15.434 -1.931 8.615 1.00 70.94 95 VAL A N 1
ATOM 740 C CA . VAL A 1 95 ? -16.907 -1.995 8.609 1.00 70.94 95 VAL A CA 1
ATOM 741 C C . VAL A 1 95 ? -17.446 -2.983 9.649 1.00 70.94 95 VAL A C 1
ATOM 743 O O . VAL A 1 95 ? -18.395 -2.662 10.363 1.00 70.94 95 VAL A O 1
ATOM 746 N N . GLY A 1 96 ? -16.827 -4.161 9.787 1.00 70.19 96 GLY A N 1
ATOM 747 C CA . GLY A 1 96 ? -17.244 -5.191 10.748 1.00 70.19 96 GLY A CA 1
ATOM 748 C C . GLY A 1 96 ? -17.375 -4.690 12.198 1.00 70.19 96 GLY A C 1
ATOM 749 O O . GLY A 1 96 ? -18.473 -4.750 12.761 1.00 70.19 96 GLY A O 1
ATOM 750 N N . PRO A 1 97 ? -16.301 -4.162 12.813 1.00 72.44 97 PRO A N 1
ATOM 751 C CA . PRO A 1 97 ? -16.358 -3.648 14.180 1.00 72.44 97 PRO A CA 1
ATOM 752 C C . PRO A 1 97 ? -17.284 -2.431 14.323 1.00 72.44 97 PRO A C 1
ATOM 754 O O . PRO A 1 97 ? -17.958 -2.314 15.345 1.00 72.44 97 PRO A O 1
ATOM 757 N N . LEU A 1 98 ? -17.395 -1.571 13.302 1.00 75.38 98 LEU A N 1
ATOM 758 C CA . LEU A 1 98 ? -18.294 -0.409 13.329 1.00 75.38 98 LEU A CA 1
ATOM 759 C C . LEU A 1 98 ? -19.770 -0.829 13.456 1.00 75.38 98 LEU A C 1
ATOM 761 O O . LEU A 1 98 ? -20.528 -0.266 14.246 1.00 75.38 98 LEU A O 1
ATOM 765 N N . VAL A 1 99 ? -20.172 -1.864 12.711 1.00 78.88 99 VAL A N 1
ATOM 766 C CA . VAL A 1 99 ? -21.521 -2.447 12.793 1.00 78.88 99 VAL A CA 1
ATOM 767 C C . VAL A 1 99 ? -21.746 -3.118 14.150 1.00 78.88 99 VAL A C 1
ATOM 769 O O . VAL A 1 99 ? -22.837 -3.008 14.711 1.00 78.88 99 VAL A O 1
ATOM 772 N N . GLY A 1 100 ? -20.719 -3.771 14.703 1.00 76.56 100 GLY A N 1
ATOM 773 C CA . GLY A 1 100 ? -20.759 -4.352 16.047 1.00 76.56 100 GLY A CA 1
ATOM 774 C C . GLY A 1 100 ? -21.017 -3.304 17.132 1.00 76.56 100 GLY A C 1
ATOM 775 O O . GLY A 1 100 ? -21.948 -3.458 17.920 1.00 76.56 100 GLY A O 1
ATOM 776 N N . ILE A 1 101 ? -20.264 -2.200 17.116 1.00 80.25 101 ILE A N 1
ATOM 777 C CA . ILE A 1 101 ? -20.445 -1.076 18.048 1.00 80.25 101 ILE A CA 1
ATOM 778 C C . ILE A 1 101 ? -21.848 -0.479 17.898 1.00 80.25 101 ILE A C 1
ATOM 780 O O . ILE A 1 101 ? -22.545 -0.299 18.895 1.00 80.25 101 ILE A O 1
ATOM 784 N N . LYS A 1 102 ? -22.319 -0.253 16.662 1.00 83.25 102 LYS A N 1
ATOM 785 C CA . LYS A 1 102 ? -23.670 0.277 16.408 1.00 83.25 102 LYS A CA 1
ATOM 786 C C . LYS A 1 102 ? -24.769 -0.594 17.030 1.00 83.25 102 LYS A C 1
ATOM 788 O O . LYS A 1 102 ? -25.752 -0.058 17.536 1.00 83.25 102 LYS A O 1
ATOM 793 N N . ARG A 1 103 ? -24.620 -1.924 17.008 1.00 83.25 103 ARG A N 1
ATOM 794 C CA . ARG A 1 103 ? -25.581 -2.853 17.630 1.00 83.25 103 ARG A CA 1
ATOM 795 C C . ARG A 1 103 ? -25.574 -2.760 19.153 1.00 83.25 103 ARG A C 1
ATOM 797 O O . ARG A 1 103 ? -26.647 -2.714 19.740 1.00 83.25 103 ARG A O 1
ATOM 804 N N . VAL A 1 104 ? -24.396 -2.686 19.770 1.00 84.19 104 VAL A N 1
ATOM 805 C CA . VAL A 1 104 ? -24.270 -2.561 21.232 1.00 84.19 104 VAL A CA 1
ATOM 806 C C . VAL A 1 104 ? -24.835 -1.228 21.714 1.00 84.19 104 VAL A C 1
ATOM 808 O O . VAL A 1 104 ? -25.644 -1.212 22.632 1.00 84.19 104 VAL A O 1
ATOM 811 N N . VAL A 1 105 ? -24.512 -0.122 21.037 1.00 85.56 105 VAL A N 1
ATOM 812 C CA . VAL A 1 105 ? -25.083 1.199 21.352 1.00 85.56 105 VAL A CA 1
ATOM 813 C C . VAL A 1 105 ? -26.608 1.186 21.225 1.00 85.56 105 VAL A C 1
ATOM 815 O O . VAL A 1 105 ? -27.297 1.733 22.081 1.00 85.56 105 VAL A O 1
ATOM 818 N N . LYS A 1 106 ? -27.155 0.521 20.198 1.00 87.12 106 LYS A N 1
ATOM 819 C CA . LYS A 1 106 ? -28.609 0.381 20.033 1.00 87.12 106 LYS A CA 1
ATOM 820 C C . LYS A 1 106 ? -29.251 -0.439 21.161 1.00 87.12 106 LYS A C 1
ATOM 822 O O . LYS A 1 106 ? -30.333 -0.073 21.601 1.00 87.12 106 LYS A O 1
ATOM 827 N N . ALA A 1 107 ? -28.597 -1.503 21.626 1.00 84.25 107 ALA A N 1
ATOM 828 C CA . ALA A 1 107 ? -29.087 -2.326 22.734 1.00 84.25 107 ALA A CA 1
ATOM 829 C C . ALA A 1 107 ? -29.083 -1.566 24.072 1.00 84.25 107 ALA A C 1
ATOM 831 O O . ALA A 1 107 ? -30.077 -1.584 24.798 1.00 84.25 107 ALA A O 1
ATOM 832 N N . ILE A 1 108 ? -28.015 -0.805 24.334 1.00 86.94 108 ILE A N 1
ATOM 833 C CA . ILE A 1 108 ? -27.923 0.089 25.496 1.00 86.94 108 ILE A CA 1
ATOM 834 C C . ILE A 1 108 ? -29.017 1.162 25.428 1.00 86.94 108 ILE A C 1
ATOM 836 O O . ILE A 1 108 ? -29.690 1.414 26.423 1.00 86.94 108 ILE A O 1
ATOM 840 N N . ALA A 1 109 ? -29.250 1.752 24.249 1.00 87.44 109 ALA A N 1
ATOM 841 C CA . ALA A 1 109 ? -30.316 2.735 24.050 1.00 87.44 109 ALA A CA 1
ATOM 842 C C . ALA A 1 109 ? -31.724 2.152 24.285 1.00 87.44 109 ALA A C 1
ATOM 844 O O . ALA A 1 109 ? -32.628 2.890 24.660 1.00 87.44 109 ALA A O 1
ATOM 845 N N . SER A 1 110 ? -31.912 0.840 24.102 1.00 90.44 110 SER A N 1
ATOM 846 C CA . SER A 1 110 ? -33.153 0.132 24.447 1.00 90.44 110 SER A CA 1
ATOM 847 C C . SER A 1 110 ? -33.2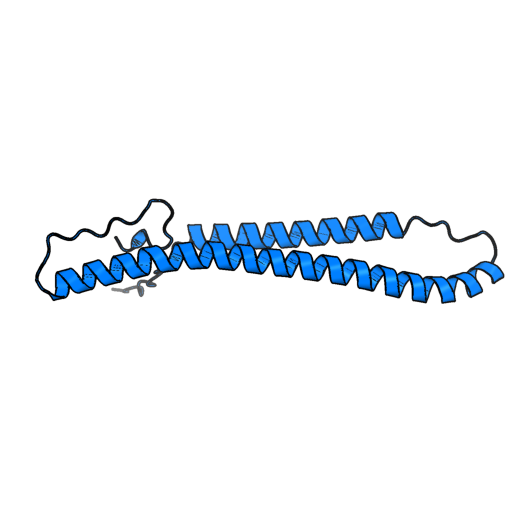23 -0.363 25.899 1.00 90.44 110 SER A C 1
ATOM 849 O O . SER A 1 110 ? -34.172 -1.057 26.249 1.00 90.44 110 SER A O 1
ATOM 851 N N . GLY A 1 111 ? -32.245 -0.023 26.745 1.00 87.44 111 GLY A N 1
ATOM 852 C CA . GLY A 1 111 ? -32.219 -0.401 28.162 1.00 87.44 111 GLY A CA 1
ATOM 853 C C . GLY A 1 111 ? -31.587 -1.765 28.467 1.00 87.44 111 GLY A C 1
ATOM 854 O O . GLY A 1 111 ? -31.598 -2.182 29.622 1.00 87.44 111 GLY A O 1
ATOM 855 N N . ASP A 1 112 ? -31.004 -2.451 27.477 1.00 84.38 112 ASP A N 1
ATOM 856 C CA . ASP A 1 112 ? -30.262 -3.701 27.683 1.00 84.38 112 ASP A CA 1
ATOM 857 C C . ASP A 1 112 ? -28.759 -3.415 27.848 1.00 84.38 112 ASP A C 1
ATOM 859 O O . ASP A 1 112 ? -28.025 -3.215 26.875 1.00 84.38 112 ASP A O 1
ATOM 863 N N . LEU A 1 113 ? -28.293 -3.409 29.103 1.00 81.38 113 LEU A N 1
ATOM 864 C CA . LEU A 1 113 ? -26.877 -3.238 29.461 1.00 81.38 113 LEU A CA 1
ATOM 865 C C . LEU A 1 113 ? -26.086 -4.560 29.508 1.00 81.38 113 LEU A C 1
ATOM 867 O O . LEU A 1 113 ? -24.895 -4.552 29.821 1.00 81.38 113 LEU A O 1
ATOM 871 N N . SER A 1 114 ? -26.707 -5.704 29.205 1.00 79.06 114 SER A N 1
ATOM 872 C CA . SER A 1 114 ? -26.029 -7.009 29.219 1.00 79.06 114 SER A CA 1
ATOM 873 C C . SER A 1 114 ? -25.081 -7.188 28.021 1.00 79.06 114 SER A C 1
ATOM 875 O O . SER A 1 114 ? -24.124 -7.970 28.060 1.00 79.06 114 SER A O 1
ATOM 877 N N . GLN A 1 115 ? -25.305 -6.432 26.942 1.00 74.06 115 GLN A N 1
ATOM 878 C CA . GLN A 1 115 ? -24.535 -6.523 25.702 1.00 74.06 115 GLN A CA 1
ATOM 879 C C . GLN A 1 115 ? -23.126 -5.929 25.848 1.00 74.06 115 GLN A C 1
ATOM 881 O O . GLN A 1 115 ? -22.950 -4.739 26.099 1.00 74.06 115 GLN A O 1
ATOM 886 N N . LYS A 1 116 ? -22.095 -6.748 25.601 1.00 69.50 116 LYS A N 1
ATOM 887 C CA . LYS A 1 116 ? -20.685 -6.320 25.572 1.00 69.50 116 LYS A CA 1
ATOM 888 C C . LYS A 1 116 ? -20.144 -6.312 24.145 1.00 69.50 116 LYS A C 1
ATOM 890 O O . LYS A 1 116 ? -20.235 -7.311 23.431 1.00 69.50 116 LYS A O 1
ATOM 895 N N . ALA A 1 117 ? -19.501 -5.215 23.745 1.00 66.44 117 ALA A N 1
ATOM 896 C CA . ALA A 1 117 ? -18.799 -5.136 22.467 1.00 66.44 117 ALA A CA 1
ATOM 897 C C . ALA A 1 117 ? -17.520 -5.993 22.500 1.00 66.44 117 ALA A C 1
ATOM 899 O O . ALA A 1 117 ? -16.501 -5.606 23.066 1.00 66.44 117 ALA A O 1
ATOM 900 N N . ARG A 1 118 ? -17.548 -7.179 21.881 1.00 66.50 118 ARG A N 1
ATOM 901 C CA . ARG A 1 118 ? -16.338 -7.988 21.654 1.00 66.50 118 ARG A CA 1
ATOM 902 C C . ARG A 1 118 ? -15.654 -7.553 20.359 1.00 66.50 118 ARG A C 1
ATOM 904 O O . ARG A 1 118 ? -15.958 -8.076 19.291 1.00 66.50 118 ARG A O 1
ATOM 911 N N . LEU A 1 119 ? -14.709 -6.619 20.461 1.00 64.19 119 LEU A N 1
ATOM 912 C CA . LEU A 1 119 ? -13.798 -6.290 19.360 1.00 64.19 119 LEU A CA 1
ATOM 913 C C . LEU A 1 119 ? -12.688 -7.347 19.256 1.00 64.19 119 LEU A C 1
ATOM 915 O O . LEU A 1 119 ? -12.100 -7.766 20.258 1.00 64.19 119 LEU A O 1
ATOM 919 N N . ARG A 1 120 ? -12.382 -7.803 18.040 1.00 62.16 120 ARG A N 1
ATOM 920 C CA . ARG A 1 120 ? -11.327 -8.796 17.801 1.00 62.16 120 ARG A CA 1
ATOM 921 C C . ARG A 1 120 ? -9.954 -8.121 17.887 1.00 62.16 120 ARG A C 1
ATOM 923 O O . ARG A 1 120 ? -9.791 -6.955 17.543 1.00 62.16 120 ARG A O 1
ATOM 930 N N . LYS A 1 121 ? -8.911 -8.874 18.273 1.00 57.19 121 LYS A N 1
ATOM 931 C CA . LYS A 1 121 ? -7.521 -8.370 18.420 1.00 57.19 121 LYS A CA 1
ATOM 932 C C . LYS A 1 121 ? -6.965 -7.622 17.189 1.00 57.19 121 LYS A C 1
ATOM 934 O O . LYS A 1 121 ? -6.012 -6.871 17.351 1.00 57.19 121 LYS A O 1
ATOM 939 N N . LYS A 1 122 ? -7.508 -7.861 15.989 1.00 60.38 122 LYS A N 1
ATOM 940 C CA . LYS A 1 122 ? -7.070 -7.274 14.707 1.00 60.38 122 LYS A CA 1
ATOM 941 C C . LYS A 1 122 ? -7.980 -6.143 14.194 1.00 60.38 122 LYS A C 1
ATOM 943 O O . LYS A 1 122 ? -7.730 -5.650 13.095 1.00 60.38 122 LYS A O 1
ATOM 948 N N . ASP A 1 123 ? -9.005 -5.751 14.947 1.00 63.81 123 ASP A N 1
ATOM 949 C CA . ASP A 1 123 ? -9.958 -4.722 14.527 1.00 63.81 123 ASP A CA 1
ATOM 950 C C . ASP A 1 123 ? -9.373 -3.320 14.754 1.00 63.81 123 ASP A C 1
ATOM 952 O O . ASP A 1 123 ? -8.752 -3.046 15.782 1.00 63.81 123 ASP A O 1
ATOM 956 N N . ALA A 1 124 ? -9.571 -2.417 13.790 1.00 61.75 124 ALA A N 1
ATOM 957 C CA . ALA A 1 124 ? -8.901 -1.112 13.750 1.00 61.75 124 ALA A CA 1
ATOM 958 C C . ALA A 1 124 ? -9.249 -0.174 14.928 1.00 61.75 124 ALA A C 1
ATOM 960 O O . ALA A 1 124 ? -8.486 0.754 15.212 1.00 61.75 124 ALA A O 1
ATOM 961 N N . ILE A 1 125 ? -10.371 -0.443 15.608 1.00 61.97 125 ILE A N 1
ATOM 962 C CA . ILE A 1 125 ? -11.068 0.437 16.566 1.00 61.97 125 ILE A CA 1
ATOM 963 C C . ILE A 1 125 ? -10.912 -0.043 18.022 1.00 61.97 125 ILE A C 1
ATOM 965 O O . ILE A 1 125 ? -11.609 0.409 18.924 1.00 61.97 125 ILE A O 1
ATOM 969 N N . LYS A 1 126 ? -9.976 -0.965 18.283 1.00 57.47 126 LYS A N 1
ATOM 970 C CA . LYS A 1 126 ? 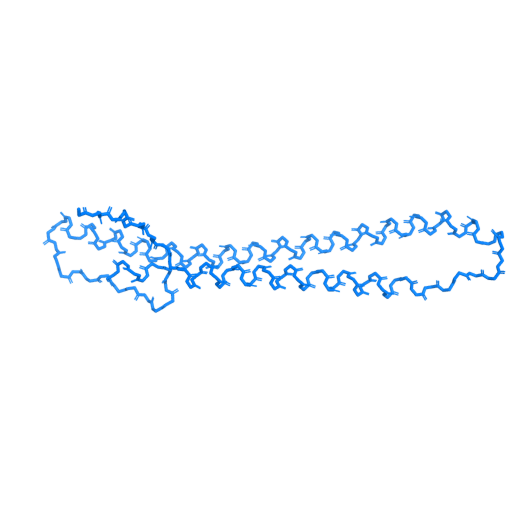-9.719 -1.510 19.626 1.00 57.47 126 LYS A CA 1
ATOM 971 C C . LYS A 1 126 ? -9.561 -0.464 20.757 1.00 57.47 126 LYS A C 1
ATOM 973 O O . LYS A 1 126 ? -9.959 -0.800 21.865 1.00 57.47 126 LYS A O 1
ATOM 978 N N . PRO A 1 127 ? -9.031 0.761 20.544 1.00 55.78 127 PRO A N 1
ATOM 979 C CA . PRO A 1 127 ? -8.920 1.750 21.621 1.00 55.78 127 PRO A CA 1
ATOM 980 C C . PRO A 1 127 ? -10.258 2.266 22.180 1.00 55.78 127 PRO A C 1
ATOM 982 O O . PRO A 1 127 ? -10.232 2.995 23.161 1.00 55.78 127 PRO A O 1
ATOM 985 N N . MET A 1 128 ? -11.396 1.949 21.548 1.00 49.75 128 MET A N 1
ATOM 986 C CA . MET A 1 128 ? -12.723 2.440 21.952 1.00 49.75 128 MET A CA 1
ATOM 987 C C . MET A 1 128 ? -13.586 1.400 22.688 1.00 49.75 128 MET A C 1
ATOM 989 O O . MET A 1 128 ? -14.756 1.680 22.942 1.00 49.75 128 MET A O 1
ATOM 993 N N . ALA A 1 129 ? -13.051 0.203 22.961 1.00 47.19 129 ALA A N 1
ATOM 994 C CA . ALA A 1 129 ? -13.721 -0.830 23.762 1.00 47.19 129 ALA A CA 1
ATOM 995 C C . ALA A 1 129 ? -13.363 -0.734 25.245 1.00 47.19 129 ALA A C 1
ATOM 997 O O . ALA A 1 129 ? -12.192 -0.404 25.538 1.00 47.19 129 ALA A O 1
#